Protein AF-A0A958HNB0-F1 (afdb_monomer_lite)

Radius of gyration: 10.86 Å; chains: 1; bounding box: 27×19×27 Å

Sequence (68 aa):
AEDQIIHKAIAGRPQDIRDIEGVIYRQKLALDAGYIREWLQAFSDLLENPDIMARFETPWNVIGGPGA

Structure (mmCIF, N/CA/C/O backbone):
data_AF-A0A958HNB0-F1
#
_entry.id   AF-A0A958HNB0-F1
#
loop_
_atom_site.group_PDB
_atom_site.id
_atom_site.type_symbol
_atom_site.label_atom_id
_atom_site.label_alt_id
_atom_site.label_comp_id
_atom_site.label_asym_id
_atom_site.label_entity_id
_atom_site.label_seq_id
_atom_site.pdbx_PDB_ins_code
_atom_site.Cartn_x
_atom_site.Cartn_y
_atom_site.Cartn_z
_atom_site.occupancy
_atom_site.B_iso_or_equiv
_atom_site.auth_seq_id
_atom_site.auth_comp_id
_atom_site.auth_asym_id
_atom_site.auth_atom_id
_atom_site.pdbx_PDB_model_num
ATOM 1 N N . ALA A 1 1 ? 6.147 -10.580 -3.558 1.00 86.69 1 ALA A N 1
ATOM 2 C CA . ALA A 1 1 ? 6.577 -9.370 -2.810 1.00 86.69 1 ALA A CA 1
ATOM 3 C C . ALA A 1 1 ? 5.383 -8.510 -2.385 1.00 86.69 1 ALA A C 1
ATOM 5 O O . ALA A 1 1 ? 5.431 -7.831 -1.366 1.00 86.69 1 ALA A O 1
ATOM 6 N N . GLU A 1 2 ? 4.300 -8.605 -3.138 1.00 92.81 2 GLU A N 1
ATOM 7 C CA . GLU A 1 2 ? 2.975 -8.041 -2.949 1.00 92.81 2 GLU A CA 1
ATOM 8 C C . GLU A 1 2 ? 2.404 -8.352 -1.559 1.00 92.81 2 GLU A C 1
ATOM 10 O O . GLU A 1 2 ? 2.084 -7.429 -0.821 1.00 92.81 2 GLU A O 1
ATOM 15 N N . ASP A 1 3 ? 2.386 -9.620 -1.130 1.00 95.12 3 ASP A N 1
ATOM 16 C CA . ASP A 1 3 ? 1.834 -9.994 0.187 1.00 95.12 3 ASP A CA 1
ATOM 17 C C . ASP A 1 3 ? 2.591 -9.357 1.362 1.00 95.12 3 ASP A C 1
ATOM 19 O O . ASP A 1 3 ? 2.017 -9.095 2.423 1.00 95.12 3 ASP A O 1
ATOM 23 N N . GLN A 1 4 ? 3.886 -9.075 1.172 1.00 94.19 4 GLN A N 1
ATOM 24 C CA . GLN A 1 4 ? 4.691 -8.349 2.152 1.00 94.19 4 GLN A CA 1
ATOM 25 C C . GLN A 1 4 ? 4.280 -6.874 2.209 1.00 94.19 4 GLN A C 1
ATOM 27 O O . GLN A 1 4 ? 4.205 -6.322 3.304 1.00 94.19 4 GLN A O 1
ATOM 32 N N . ILE A 1 5 ? 3.988 -6.248 1.065 1.00 94.81 5 ILE A N 1
ATOM 33 C CA . ILE A 1 5 ? 3.437 -4.887 1.007 1.00 94.81 5 ILE A CA 1
ATOM 34 C C . ILE A 1 5 ? 2.070 -4.854 1.697 1.00 94.81 5 ILE A C 1
ATOM 36 O O . ILE A 1 5 ? 1.851 -3.993 2.546 1.00 94.81 5 ILE A O 1
ATOM 40 N N . ILE A 1 6 ? 1.198 -5.824 1.405 1.00 96.56 6 ILE A N 1
ATOM 41 C CA . ILE A 1 6 ? -0.150 -5.920 1.981 1.00 96.56 6 ILE A CA 1
ATOM 42 C C . ILE A 1 6 ? -0.078 -6.003 3.513 1.00 96.56 6 ILE A C 1
ATOM 44 O O . ILE A 1 6 ? -0.644 -5.159 4.207 1.00 96.56 6 ILE A O 1
ATOM 48 N N . HIS A 1 7 ? 0.699 -6.943 4.062 1.00 96.12 7 HIS A N 1
ATOM 49 C CA . HIS A 1 7 ? 0.857 -7.075 5.517 1.00 96.12 7 HIS A CA 1
ATOM 50 C C . HIS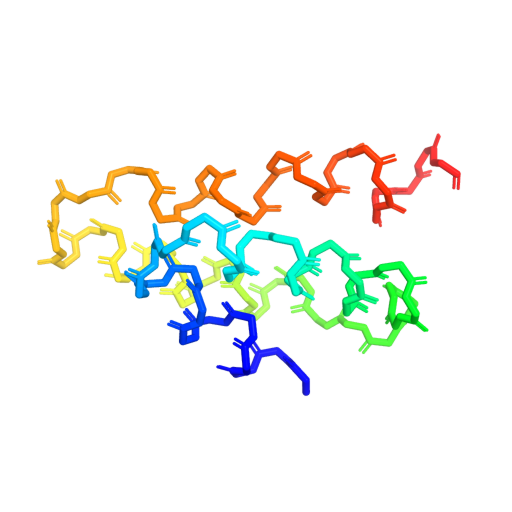 A 1 7 ? 1.430 -5.813 6.175 1.00 96.12 7 HIS A C 1
ATOM 52 O O . HIS A 1 7 ? 0.999 -5.423 7.261 1.00 96.12 7 HIS A O 1
ATOM 58 N N . LYS A 1 8 ? 2.399 -5.161 5.528 1.00 95.88 8 LYS A N 1
ATOM 59 C CA . LYS A 1 8 ? 3.040 -3.938 6.032 1.00 95.88 8 LYS A CA 1
ATOM 60 C C . LYS A 1 8 ? 2.093 -2.743 6.037 1.00 95.88 8 LYS A C 1
ATOM 62 O O . LYS A 1 8 ? 2.071 -1.985 7.008 1.00 95.88 8 LYS A O 1
ATOM 67 N N . ALA A 1 9 ? 1.287 -2.601 4.991 1.00 95.94 9 ALA A N 1
ATOM 68 C CA . ALA A 1 9 ? 0.299 -1.538 4.883 1.00 95.94 9 ALA A CA 1
ATOM 69 C C . ALA A 1 9 ? -0.791 -1.684 5.953 1.00 95.94 9 ALA A C 1
ATOM 71 O O . ALA A 1 9 ? -1.187 -0.682 6.545 1.00 95.94 9 ALA A O 1
ATOM 72 N N . ILE A 1 10 ? -1.203 -2.913 6.280 1.00 95.75 10 ILE A N 1
ATOM 73 C CA . ILE A 1 10 ? -2.137 -3.189 7.382 1.00 95.75 10 ILE A CA 1
ATOM 74 C C . ILE A 1 10 ? -1.487 -2.872 8.739 1.00 95.75 10 ILE A C 1
ATOM 76 O O . ILE A 1 10 ? -2.080 -2.160 9.549 1.00 95.75 10 ILE A O 1
ATOM 80 N N . ALA A 1 11 ? -0.251 -3.335 8.974 1.00 95.75 11 ALA A N 1
ATOM 81 C CA . ALA A 1 11 ? 0.465 -3.131 10.238 1.00 95.75 11 ALA A CA 1
ATOM 82 C C . ALA A 1 11 ? 0.715 -1.648 10.570 1.00 95.75 11 ALA A C 1
ATOM 84 O O . ALA A 1 11 ? 0.658 -1.257 11.736 1.00 95.75 11 ALA A O 1
ATOM 85 N N . GLY A 1 12 ? 0.987 -0.814 9.560 1.00 91.56 12 GLY A N 1
ATOM 86 C CA . GLY A 1 12 ? 0.945 0.644 9.694 1.00 91.56 12 GLY A CA 1
ATOM 87 C C . GLY A 1 12 ? 2.045 1.295 10.524 1.00 91.56 12 GLY A C 1
ATOM 88 O O . GLY A 1 12 ? 1.913 2.465 10.884 1.00 91.56 12 GLY A O 1
ATOM 89 N N . ARG A 1 13 ? 3.130 0.587 10.858 1.00 93.31 13 ARG A N 1
ATOM 90 C CA . ARG A 1 13 ? 4.224 1.185 11.636 1.00 93.31 13 ARG A CA 1
ATOM 91 C C . ARG A 1 13 ? 5.046 2.126 10.745 1.00 93.31 13 ARG A C 1
ATOM 93 O O . ARG A 1 13 ? 5.204 1.854 9.556 1.00 93.31 13 ARG A O 1
ATOM 100 N N . PRO A 1 14 ? 5.691 3.168 11.301 1.00 90.12 14 PRO A N 1
ATOM 101 C CA . PRO A 1 14 ? 6.516 4.088 10.511 1.00 90.12 14 PRO A CA 1
ATOM 102 C C . PRO A 1 14 ? 7.631 3.410 9.694 1.00 90.12 14 PRO A C 1
ATOM 104 O O . PRO A 1 14 ? 7.994 3.886 8.623 1.00 90.12 14 PRO A O 1
ATOM 107 N N . GLN A 1 15 ? 8.185 2.294 10.185 1.00 92.50 15 GLN A N 1
ATOM 108 C CA . GLN A 1 15 ? 9.184 1.511 9.447 1.00 92.50 15 GLN A CA 1
ATOM 109 C C . GLN A 1 15 ? 8.570 0.716 8.284 1.00 92.50 15 GLN A C 1
ATOM 111 O O . GLN A 1 15 ? 9.234 0.527 7.272 1.00 92.50 15 GL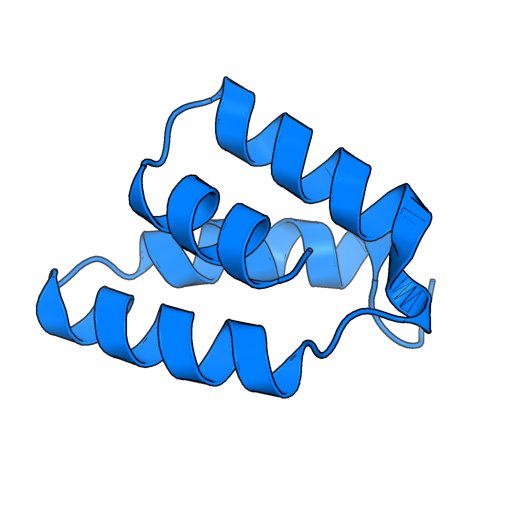N A O 1
ATOM 116 N N . ASP A 1 16 ? 7.313 0.280 8.398 1.00 93.88 16 ASP A N 1
ATOM 117 C CA . ASP A 1 16 ? 6.655 -0.504 7.351 1.00 93.88 16 ASP A CA 1
ATOM 118 C C . ASP A 1 16 ? 6.434 0.334 6.084 1.00 93.88 16 ASP A C 1
ATOM 120 O O . ASP A 1 16 ? 6.592 -0.191 4.987 1.00 93.88 16 ASP A O 1
ATOM 124 N N . ILE A 1 17 ? 6.177 1.641 6.223 1.00 91.69 17 ILE A N 1
ATOM 125 C CA . ILE A 1 17 ? 6.060 2.571 5.085 1.00 91.69 17 ILE A CA 1
ATOM 126 C C . ILE A 1 17 ? 7.389 2.658 4.317 1.00 91.69 17 ILE A C 1
ATOM 128 O O . ILE A 1 17 ? 7.412 2.479 3.101 1.00 91.69 17 ILE A O 1
ATOM 132 N N . ARG A 1 18 ? 8.513 2.830 5.029 1.00 93.56 18 ARG A N 1
ATOM 133 C CA . ARG A 1 18 ? 9.855 2.839 4.415 1.00 93.56 18 ARG A CA 1
ATOM 134 C C . ARG A 1 18 ? 10.190 1.516 3.728 1.00 93.56 18 ARG A C 1
ATOM 136 O O . ARG A 1 18 ? 10.841 1.489 2.685 1.00 93.56 18 ARG A O 1
ATOM 143 N N . ASP A 1 19 ? 9.752 0.405 4.310 1.00 94.19 19 ASP A N 1
ATOM 144 C CA . ASP A 1 19 ? 9.969 -0.909 3.715 1.00 94.19 19 ASP A CA 1
ATOM 145 C C . ASP A 1 19 ? 9.141 -1.081 2.430 1.00 94.19 19 ASP A C 1
ATOM 147 O O . ASP A 1 19 ? 9.673 -1.593 1.443 1.00 94.19 19 ASP A O 1
ATOM 151 N N . ILE A 1 20 ? 7.883 -0.617 2.410 1.00 94.69 20 ILE A N 1
ATOM 152 C CA . ILE A 1 20 ? 7.026 -0.596 1.210 1.00 94.69 20 ILE A CA 1
ATOM 153 C C . ILE A 1 20 ? 7.691 0.223 0.099 1.00 94.69 20 ILE A C 1
ATOM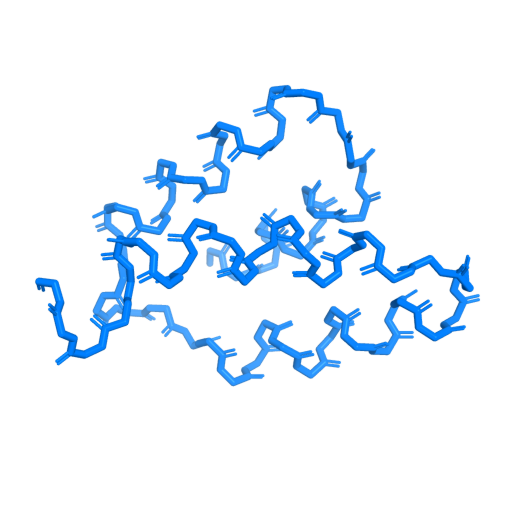 155 O O . ILE A 1 20 ? 7.836 -0.280 -1.015 1.00 94.69 20 ILE A O 1
ATOM 159 N N . GLU A 1 21 ? 8.170 1.432 0.404 1.00 94.06 21 GLU A N 1
ATOM 160 C CA . GLU A 1 21 ? 8.923 2.275 -0.537 1.00 94.06 21 GLU A CA 1
ATOM 161 C C . GLU A 1 21 ? 10.124 1.532 -1.130 1.00 94.06 21 GLU A C 1
ATOM 163 O O . GLU A 1 21 ? 10.320 1.518 -2.346 1.00 94.06 21 GLU A O 1
ATOM 168 N N . GLY A 1 22 ? 10.906 0.856 -0.285 1.00 93.81 22 GLY A N 1
ATOM 169 C CA . GLY A 1 22 ? 12.067 0.090 -0.724 1.00 93.81 22 GLY A CA 1
ATOM 170 C C . GLY A 1 22 ? 11.707 -1.093 -1.628 1.00 93.81 22 GLY A C 1
ATOM 171 O O . GLY A 1 22 ? 12.444 -1.387 -2.572 1.00 93.81 22 GLY A O 1
ATOM 172 N N . VAL A 1 23 ? 10.595 -1.783 -1.361 1.00 93.75 23 VAL A N 1
ATOM 173 C CA . VAL A 1 23 ? 10.110 -2.872 -2.224 1.00 93.75 23 VAL A CA 1
ATOM 174 C C . VAL A 1 23 ? 9.631 -2.318 -3.564 1.00 93.75 23 VAL A C 1
ATOM 176 O O . VAL A 1 23 ? 10.061 -2.832 -4.597 1.00 93.75 23 VAL A O 1
ATOM 179 N N . ILE A 1 24 ? 8.830 -1.245 -3.561 1.00 93.44 24 ILE A N 1
ATOM 180 C CA . ILE A 1 24 ? 8.367 -0.574 -4.784 1.00 93.44 24 ILE A CA 1
ATOM 181 C C . ILE A 1 24 ? 9.569 -0.135 -5.621 1.00 93.44 24 ILE A C 1
ATOM 183 O O . ILE A 1 24 ? 9.670 -0.506 -6.785 1.00 93.44 24 ILE A O 1
ATOM 187 N N . TYR A 1 25 ? 10.535 0.568 -5.030 1.00 92.50 25 TYR A N 1
ATOM 188 C CA . TYR A 1 25 ? 11.715 1.048 -5.748 1.00 92.50 25 TYR A CA 1
ATOM 189 C C . TYR A 1 25 ? 12.491 -0.081 -6.443 1.00 92.50 25 TYR A C 1
ATOM 191 O O . TYR A 1 25 ? 12.895 0.059 -7.596 1.00 92.50 25 TYR A O 1
ATOM 199 N N . ARG A 1 26 ? 12.678 -1.220 -5.763 1.00 91.50 26 ARG A N 1
ATOM 200 C CA . ARG A 1 26 ? 13.452 -2.351 -6.302 1.00 91.50 26 ARG A CA 1
ATOM 201 C C . ARG A 1 26 ? 12.679 -3.206 -7.303 1.00 91.50 26 ARG A C 1
ATOM 203 O O . ARG A 1 26 ? 13.310 -3.869 -8.119 1.00 91.50 26 ARG A O 1
ATOM 210 N N . GLN A 1 27 ? 11.351 -3.263 -7.197 1.00 91.88 27 GLN A N 1
ATOM 211 C CA . GLN A 1 27 ? 10.542 -4.280 -7.878 1.00 91.88 27 GLN A CA 1
ATOM 212 C C . GLN A 1 27 ? 9.355 -3.716 -8.666 1.00 91.88 27 GLN A C 1
ATOM 214 O O . GLN A 1 27 ? 8.578 -4.503 -9.191 1.00 91.88 27 GLN A O 1
ATOM 219 N N . LYS A 1 28 ? 9.216 -2.389 -8.816 1.00 86.31 28 LYS A N 1
ATOM 220 C CA . LYS A 1 28 ? 8.052 -1.747 -9.465 1.00 86.31 28 LYS A CA 1
ATOM 221 C C . LYS A 1 28 ? 7.624 -2.349 -10.807 1.00 86.31 28 LYS A C 1
ATOM 223 O O . LYS A 1 28 ? 6.437 -2.378 -11.084 1.00 86.31 28 LYS A O 1
ATOM 228 N N . LEU A 1 29 ? 8.563 -2.848 -11.616 1.00 87.75 29 LEU A N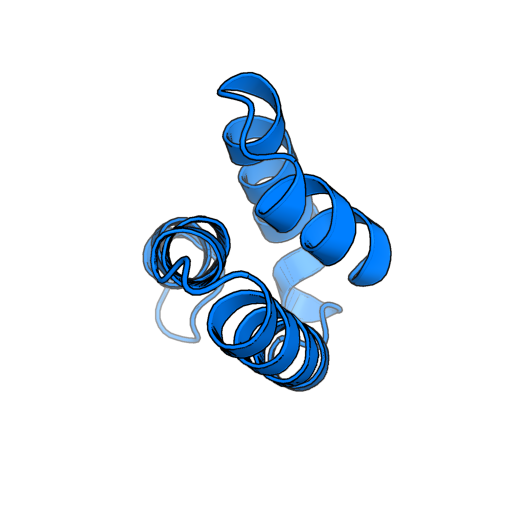 1
ATOM 229 C CA . LEU A 1 29 ? 8.270 -3.451 -12.927 1.00 87.75 29 LEU A CA 1
ATOM 230 C C . LEU A 1 29 ? 7.678 -4.867 -12.848 1.00 87.75 29 LEU A C 1
ATOM 232 O O . LEU A 1 29 ? 7.104 -5.336 -13.824 1.00 87.75 29 LEU A O 1
ATOM 236 N N . ALA A 1 30 ? 7.862 -5.552 -11.721 1.00 90.50 30 ALA A N 1
ATOM 237 C CA . ALA A 1 30 ? 7.395 -6.916 -11.488 1.00 90.50 30 ALA A CA 1
ATOM 238 C C . ALA A 1 30 ? 6.222 -6.982 -10.498 1.00 90.50 30 ALA A C 1
ATOM 240 O O . ALA A 1 30 ? 5.629 -8.045 -10.356 1.00 90.50 30 ALA A O 1
ATOM 241 N N . LEU A 1 31 ? 5.913 -5.875 -9.813 1.00 91.81 31 LEU A N 1
ATOM 242 C CA . LEU A 1 31 ? 4.816 -5.809 -8.855 1.00 91.81 31 LEU A CA 1
ATOM 243 C C . LEU A 1 31 ? 3.468 -5.766 -9.567 1.00 91.81 31 LEU A C 1
ATOM 245 O O . LEU A 1 31 ? 3.228 -4.906 -10.417 1.00 91.81 31 LEU A O 1
ATOM 249 N N . ASP A 1 32 ? 2.553 -6.618 -9.122 1.00 94.44 32 ASP A N 1
ATOM 250 C CA . ASP A 1 32 ? 1.145 -6.498 -9.480 1.00 94.44 32 ASP A CA 1
ATOM 251 C C . ASP A 1 32 ? 0.443 -5.489 -8.558 1.00 94.44 32 ASP A C 1
ATOM 253 O O . ASP A 1 32 ? -0.075 -5.811 -7.485 1.00 94.44 32 ASP A O 1
ATOM 257 N N . ALA A 1 33 ? 0.431 -4.225 -8.981 1.00 92.94 33 ALA A N 1
ATOM 258 C CA . ALA A 1 33 ? -0.273 -3.169 -8.259 1.00 92.94 33 ALA A CA 1
ATOM 259 C C . ALA A 1 33 ? -1.801 -3.345 -8.269 1.00 92.94 33 ALA A C 1
ATOM 261 O O . ALA A 1 33 ? -2.469 -2.777 -7.407 1.00 92.94 33 ALA A O 1
ATOM 262 N N . GLY A 1 34 ? -2.362 -4.098 -9.221 1.00 94.94 34 GLY A N 1
ATOM 263 C CA . GLY A 1 34 ? -3.787 -4.429 -9.240 1.00 94.94 34 GLY A CA 1
ATOM 264 C C . GLY A 1 34 ? -4.141 -5.357 -8.082 1.00 94.94 34 GLY A C 1
ATOM 265 O O . GLY A 1 34 ? -5.019 -5.030 -7.287 1.00 94.94 34 GLY A O 1
ATOM 266 N N . TYR A 1 35 ? -3.378 -6.440 -7.925 1.00 96.19 35 TYR A N 1
ATOM 267 C CA . TYR A 1 35 ? -3.530 -7.387 -6.819 1.00 96.19 35 TYR A CA 1
ATOM 268 C C . TYR A 1 35 ? -3.346 -6.723 -5.447 1.00 96.19 35 TYR A C 1
ATOM 270 O O . TYR A 1 35 ? -4.136 -6.947 -4.529 1.00 96.19 35 TYR A O 1
ATOM 278 N N . ILE A 1 36 ? -2.334 -5.857 -5.300 1.00 96.00 36 ILE A N 1
ATOM 279 C CA . ILE A 1 36 ? -2.115 -5.121 -4.045 1.00 96.00 36 ILE A CA 1
ATOM 280 C C . ILE A 1 36 ? -3.327 -4.236 -3.723 1.00 96.00 36 ILE A C 1
ATOM 282 O O . ILE A 1 36 ? -3.814 -4.259 -2.595 1.00 96.00 36 ILE A O 1
ATOM 286 N N . ARG A 1 37 ? -3.837 -3.479 -4.702 1.00 96.69 37 ARG A N 1
ATOM 287 C CA . ARG A 1 37 ? -4.994 -2.590 -4.509 1.00 96.69 37 ARG A CA 1
ATOM 288 C C . ARG A 1 37 ? -6.255 -3.338 -4.113 1.00 96.69 37 ARG A C 1
ATOM 290 O O . ARG A 1 37 ? -6.947 -2.881 -3.211 1.00 96.69 37 ARG A O 1
ATOM 297 N N . GLU A 1 38 ? -6.539 -4.466 -4.758 1.00 97.81 38 GLU A N 1
ATOM 298 C CA . GLU A 1 38 ? -7.720 -5.281 -4.458 1.00 97.81 38 GLU A CA 1
ATOM 299 C C . GLU A 1 38 ? -7.747 -5.690 -2.979 1.00 97.81 38 GLU A C 1
ATOM 301 O O . GLU A 1 38 ? -8.731 -5.454 -2.275 1.00 97.81 38 GLU A O 1
ATOM 306 N N . TRP A 1 39 ? -6.629 -6.216 -2.476 1.00 97.88 39 TRP A N 1
ATOM 307 C CA . TRP A 1 39 ? -6.528 -6.625 -1.079 1.00 97.88 39 TRP A CA 1
ATOM 308 C C . TRP A 1 39 ? -6.514 -5.454 -0.107 1.00 97.88 39 TRP A C 1
ATOM 310 O O . TRP A 1 39 ? -7.189 -5.509 0.921 1.00 97.88 39 TRP A O 1
ATOM 320 N N . LEU A 1 40 ? -5.762 -4.391 -0.399 1.00 97.12 40 LEU A N 1
ATOM 321 C CA . LEU A 1 40 ? -5.727 -3.220 0.476 1.00 97.12 40 LEU A CA 1
ATOM 322 C C . LEU A 1 40 ? -7.097 -2.551 0.584 1.00 97.12 40 LEU A C 1
ATOM 324 O O . LEU A 1 40 ? -7.442 -2.113 1.679 1.00 97.12 40 LEU A O 1
ATOM 328 N N . GLN A 1 41 ? -7.889 -2.535 -0.492 1.00 97.56 41 GLN A N 1
ATOM 329 C CA . GLN A 1 41 ? -9.264 -2.044 -0.464 1.00 97.56 41 GLN A CA 1
ATOM 330 C C . GLN A 1 41 ? -10.122 -2.916 0.458 1.00 97.56 41 GLN A C 1
ATOM 332 O O . GLN A 1 41 ? -10.740 -2.396 1.382 1.00 97.56 41 GLN A O 1
ATOM 337 N N . ALA A 1 42 ? -10.076 -4.242 0.291 1.00 97.69 42 ALA A N 1
ATOM 338 C CA . ALA A 1 42 ? -10.826 -5.168 1.140 1.00 97.69 42 ALA A CA 1
ATOM 339 C C . ALA A 1 42 ? -10.475 -5.021 2.633 1.00 97.69 42 ALA A C 1
ATOM 341 O O . ALA A 1 42 ? -11.363 -5.017 3.485 1.00 97.69 42 ALA A O 1
ATOM 342 N N . PHE A 1 43 ? -9.190 -4.865 2.970 1.00 96.75 43 PHE A N 1
ATOM 343 C CA . PHE A 1 43 ? -8.762 -4.638 4.353 1.00 96.75 43 PHE A CA 1
ATOM 344 C C . PHE A 1 43 ? -9.093 -3.239 4.866 1.00 96.75 43 PHE A C 1
ATOM 346 O O . PHE A 1 43 ? -9.403 -3.091 6.047 1.00 96.75 43 PHE A O 1
ATOM 353 N N . SER A 1 44 ? -9.026 -2.224 4.007 1.00 97.12 44 SER A N 1
ATOM 354 C CA . SER A 1 44 ? -9.420 -0.859 4.344 1.00 97.12 44 SER A CA 1
ATOM 355 C C . SER A 1 44 ? -10.895 -0.797 4.729 1.00 97.12 44 SER A C 1
ATOM 357 O O . SER A 1 44 ? -11.217 -0.230 5.771 1.00 97.12 44 SER A O 1
ATOM 359 N N . ASP A 1 45 ? -11.755 -1.463 3.957 1.00 97.31 45 ASP A N 1
ATOM 360 C CA . ASP A 1 45 ? -13.189 -1.554 4.230 1.00 97.31 45 ASP A CA 1
ATOM 361 C C . ASP A 1 45 ? -13.466 -2.387 5.490 1.00 97.31 45 ASP A C 1
A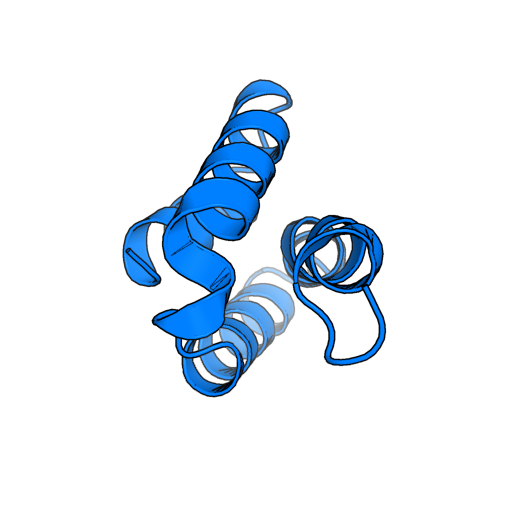TOM 363 O O . ASP A 1 45 ? -14.221 -1.964 6.362 1.00 97.31 45 ASP A O 1
ATOM 367 N N . LEU A 1 46 ? -12.813 -3.547 5.632 1.00 97.62 46 LEU A N 1
ATOM 368 C CA . LEU A 1 46 ? -13.011 -4.449 6.773 1.00 97.62 46 LEU A CA 1
ATOM 369 C C . LEU A 1 46 ? -12.577 -3.835 8.112 1.00 97.62 46 LEU A C 1
ATOM 371 O O . LEU A 1 46 ? -13.187 -4.113 9.143 1.00 97.62 46 LEU A O 1
ATOM 375 N N . LEU A 1 47 ? -11.494 -3.056 8.111 1.00 96.44 47 LEU A N 1
ATOM 376 C CA . LEU A 1 47 ? -10.930 -2.430 9.311 1.00 96.44 47 LEU A CA 1
ATOM 377 C C . LEU A 1 47 ? -11.391 -0.978 9.493 1.00 96.44 47 LEU A C 1
ATOM 379 O O . LEU A 1 47 ? -10.894 -0.309 10.399 1.00 96.44 47 LEU A O 1
ATOM 383 N N . GLU A 1 48 ? -12.284 -0.493 8.621 1.00 96.94 48 GLU A N 1
ATOM 384 C CA . GLU A 1 48 ? -12.756 0.897 8.565 1.00 96.94 48 GLU A CA 1
ATOM 385 C C . GLU A 1 48 ? -11.598 1.911 8.606 1.00 96.94 48 GLU A C 1
ATOM 387 O O . GLU A 1 48 ? -11.653 2.951 9.265 1.00 96.94 48 GLU A O 1
ATOM 392 N N . ASN A 1 49 ? -10.503 1.584 7.914 1.00 96.25 49 ASN A N 1
ATOM 393 C CA . ASN A 1 49 ? -9.260 2.337 7.960 1.00 96.25 49 ASN A CA 1
ATOM 394 C C . ASN A 1 49 ? -8.785 2.724 6.548 1.00 96.25 49 ASN A C 1
ATOM 396 O O . ASN A 1 49 ? -8.078 1.941 5.897 1.00 96.25 49 ASN A O 1
ATOM 400 N N . PRO A 1 50 ? -9.116 3.938 6.068 1.00 92.38 50 PRO A N 1
ATOM 401 C CA . PRO A 1 50 ? -8.689 4.420 4.753 1.00 92.38 50 PRO A CA 1
ATOM 402 C C . PRO A 1 50 ? -7.170 4.623 4.642 1.00 92.38 50 PRO A C 1
ATOM 404 O O . PRO A 1 50 ? -6.625 4.594 3.535 1.00 92.38 50 PRO A O 1
ATOM 407 N N . ASP A 1 51 ? -6.447 4.756 5.762 1.00 94.81 51 ASP A N 1
ATOM 408 C CA . ASP A 1 51 ? -4.993 4.954 5.741 1.00 94.81 51 ASP A CA 1
ATOM 409 C C . ASP A 1 51 ? -4.252 3.736 5.176 1.00 94.81 51 ASP A C 1
ATOM 411 O O . ASP A 1 51 ? -3.133 3.872 4.682 1.00 94.81 51 ASP A O 1
ATOM 415 N N . ILE A 1 52 ? -4.856 2.543 5.225 1.00 96.06 52 ILE A N 1
ATOM 416 C CA . ILE A 1 52 ? -4.275 1.310 4.672 1.00 96.06 52 ILE A CA 1
ATOM 417 C C . ILE A 1 52 ? -3.989 1.475 3.176 1.00 96.06 52 ILE A C 1
ATOM 419 O O . ILE A 1 52 ? -2.886 1.162 2.726 1.00 96.06 52 ILE A O 1
ATOM 423 N N . MET A 1 53 ? -4.938 2.042 2.428 1.00 95.94 53 MET A N 1
ATOM 424 C CA . MET A 1 53 ? -4.760 2.362 1.010 1.00 95.94 53 MET A CA 1
ATOM 425 C C . MET A 1 53 ? -3.696 3.447 0.815 1.00 95.94 53 MET A C 1
ATOM 427 O O . MET A 1 53 ? -2.793 3.306 -0.014 1.00 95.94 53 MET A O 1
ATOM 431 N N . ALA A 1 54 ? -3.754 4.513 1.620 1.00 94.81 54 ALA A N 1
ATOM 432 C CA . ALA A 1 54 ? -2.845 5.652 1.501 1.00 94.81 54 ALA A CA 1
ATOM 433 C C . ALA A 1 54 ? -1.368 5.263 1.692 1.00 94.81 54 ALA A C 1
ATOM 435 O O . ALA A 1 54 ? -0.494 5.821 1.022 1.00 94.81 54 ALA A O 1
ATOM 436 N N . ARG A 1 55 ? -1.085 4.279 2.558 1.00 94.81 55 ARG A N 1
ATOM 437 C CA . ARG A 1 55 ? 0.270 3.760 2.825 1.00 94.81 55 ARG A CA 1
ATOM 438 C C . ARG A 1 55 ? 0.930 3.117 1.605 1.00 94.81 55 ARG A C 1
ATOM 440 O O . ARG A 1 55 ? 2.156 3.079 1.551 1.00 94.81 55 ARG A O 1
ATOM 447 N N . PHE A 1 56 ? 0.150 2.634 0.639 1.00 95.44 56 PHE A N 1
ATOM 448 C CA . PHE A 1 56 ? 0.664 2.102 -0.624 1.00 95.44 56 PHE A CA 1
ATOM 449 C C . PHE A 1 56 ? 0.567 3.115 -1.767 1.00 95.44 56 PHE A C 1
ATOM 451 O O . PHE A 1 56 ? 1.550 3.326 -2.475 1.00 95.44 56 PHE A O 1
ATOM 458 N N . GLU A 1 57 ? -0.577 3.785 -1.932 1.00 94.56 57 GLU A N 1
ATOM 459 C CA . GLU A 1 57 ? -0.787 4.696 -3.065 1.00 94.56 57 GLU A CA 1
ATOM 460 C C . GLU A 1 57 ? 0.150 5.906 -3.030 1.00 94.56 57 GLU A C 1
ATOM 462 O O . GLU A 1 57 ? 0.637 6.339 -4.074 1.00 94.56 57 GLU A O 1
ATOM 467 N N . THR A 1 58 ? 0.455 6.435 -1.841 1.00 93.62 58 THR A N 1
ATOM 468 C CA . THR A 1 58 ? 1.362 7.585 -1.704 1.00 93.62 58 THR A CA 1
ATOM 469 C C . THR A 1 58 ? 2.752 7.285 -2.285 1.00 93.62 58 THR A C 1
ATOM 471 O O . THR A 1 58 ? 3.162 7.984 -3.215 1.00 93.62 58 THR A O 1
ATOM 474 N N . PRO A 1 59 ? 3.481 6.245 -1.827 1.00 92.56 59 PRO A N 1
ATOM 475 C CA . PRO A 1 59 ? 4.779 5.914 -2.412 1.00 92.56 59 PRO A CA 1
ATOM 476 C C . PRO A 1 59 ? 4.675 5.349 -3.836 1.00 92.56 59 PRO A C 1
ATOM 478 O O . PRO A 1 59 ? 5.569 5.588 -4.650 1.00 92.56 59 PRO A O 1
ATOM 481 N N . TRP A 1 60 ? 3.590 4.647 -4.184 1.00 93.06 60 TRP A N 1
ATOM 482 C CA . TRP A 1 60 ? 3.387 4.146 -5.546 1.00 93.06 60 TRP A CA 1
ATOM 483 C C . TRP A 1 60 ? 3.296 5.281 -6.572 1.00 93.06 60 TRP A C 1
ATOM 485 O O . TRP A 1 60 ? 3.937 5.208 -7.618 1.00 93.06 60 TRP A O 1
ATOM 495 N N . ASN A 1 61 ? 2.580 6.363 -6.267 1.00 90.19 61 ASN A N 1
ATOM 496 C CA . ASN A 1 61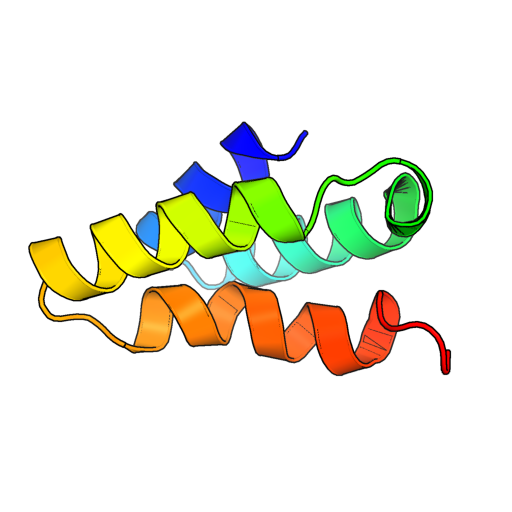 ? 2.440 7.503 -7.177 1.00 90.19 61 ASN A CA 1
ATOM 497 C C . ASN A 1 61 ? 3.737 8.303 -7.357 1.00 90.19 61 ASN A C 1
ATOM 499 O O . ASN A 1 61 ? 3.927 8.919 -8.403 1.00 90.19 61 ASN A O 1
ATOM 503 N N . VAL A 1 62 ? 4.639 8.273 -6.373 1.00 88.19 62 VAL A N 1
ATOM 504 C CA . VAL A 1 62 ? 5.941 8.952 -6.462 1.00 88.19 62 VAL A CA 1
ATOM 505 C C . VAL A 1 62 ? 6.990 8.091 -7.174 1.00 88.19 62 VAL A C 1
ATOM 507 O O . VAL A 1 62 ? 7.822 8.622 -7.904 1.00 88.19 62 VAL A O 1
ATOM 510 N N . ILE A 1 63 ? 6.977 6.770 -6.962 1.00 85.62 63 ILE A N 1
ATOM 511 C CA . ILE A 1 63 ? 8.103 5.888 -7.322 1.00 85.62 63 ILE A CA 1
ATOM 512 C C . ILE A 1 63 ? 7.721 4.845 -8.390 1.00 85.62 63 ILE A C 1
ATOM 514 O O . ILE A 1 63 ? 8.560 4.459 -9.213 1.00 85.62 63 ILE A O 1
ATOM 518 N N . GLY A 1 64 ? 6.478 4.354 -8.354 1.00 70.12 64 GLY A N 1
ATOM 519 C CA . GLY A 1 64 ? 5.996 3.172 -9.081 1.00 70.12 64 GLY A CA 1
ATOM 520 C C . GLY A 1 64 ? 5.073 3.435 -10.279 1.00 70.12 64 GLY A C 1
ATOM 521 O O . GLY A 1 64 ? 4.898 2.539 -11.100 1.00 70.12 64 GLY A O 1
ATOM 522 N N . GLY A 1 65 ? 4.490 4.630 -10.411 1.00 68.25 65 GLY A N 1
ATOM 523 C CA . GLY A 1 65 ? 3.569 4.965 -11.504 1.00 68.25 65 GLY A CA 1
ATOM 524 C C . GLY A 1 65 ? 4.248 5.111 -12.881 1.00 68.25 65 GLY A C 1
ATOM 525 O O . GLY A 1 65 ? 5.436 5.429 -12.945 1.00 68.25 65 GLY A O 1
ATOM 526 N N . PRO A 1 66 ? 3.504 4.956 -13.998 1.00 54.88 66 PRO A N 1
ATOM 527 C CA . PRO A 1 66 ? 4.016 5.024 -15.380 1.00 54.88 66 PRO A CA 1
ATOM 528 C C . PRO A 1 66 ? 4.503 6.422 -15.839 1.00 54.88 66 PRO A C 1
ATOM 530 O O . PRO A 1 66 ? 4.592 6.681 -17.035 1.00 54.88 66 PRO A O 1
ATOM 533 N N . GLY A 1 67 ? 4.820 7.324 -14.907 1.00 53.91 67 GLY A N 1
ATOM 534 C CA . GLY A 1 67 ? 5.323 8.676 -15.163 1.00 53.91 67 GLY A CA 1
ATOM 535 C C . GLY A 1 67 ? 6.568 9.062 -14.354 1.00 53.91 67 GLY A C 1
ATOM 536 O O . GLY A 1 67 ? 6.883 10.248 -14.310 1.00 53.91 67 GLY A O 1
ATOM 537 N N . ALA A 1 68 ? 7.246 8.098 -13.715 1.00 45.56 68 ALA A N 1
ATOM 538 C CA . ALA A 1 68 ? 8.520 8.284 -13.008 1.00 45.56 68 ALA A CA 1
ATOM 539 C C . ALA A 1 68 ? 9.695 7.641 -13.756 1.00 45.56 68 ALA A C 1
ATOM 541 O O . ALA A 1 68 ? 9.566 6.453 -14.142 1.00 45.56 68 ALA A O 1
#

Foldseek 3Di:
DLVLLLVLLLVPDPVSLVVLLVCCQVQLVPDDPVVSQVSLVVSCVVVVNPSSNVSNVVSCVVRRDPPD

Secondary structure (DSSP, 8-state):
-HHHHHHHHHH--HHHHHHHHHHHHHHTTT--HHHHHHHHHHHHHHTT-THHHHHHHHHIIIIISTT-

pLDDT: mean 91.4, std 9.98, range [45.56, 97.88]